Protein AF-A0A9E2P579-F1 (afdb_monomer_lite)

Radius of gyration: 21.37 Å; chains: 1; bounding box: 55×36×70 Å

Foldseek 3Di:
DVVVVVVVVVVVVVVVVVVPPPPVVVVVLVVLVVVVVVPPPDDPVNVDDDDDDPPPPPPQPQQSNDPQCVVDVVPHDLVGDQQVPDDQLQEWEAEVLHTQADPVSSHHDVVVCPPVCPQQVDKHWDDAQDQDPSGGAGRRTYMYGYRDPVVD

Organism: NCBI:txid2838725

pLDDT: mean 71.67, std 15.14, range [39.03, 92.06]

Secondary structure (DSSP, 8-state):
-HHHHHHHHHHHHHHHHHTTS-HHHHHHHHHHHHHHTT-----GGGS-SS-S--------TTSTT-HHHHHHHHH--TTT--GGG--GGG-EEEETTEE-S-TTT----GGGGTT-TTTT--EEEE-TT-EETTEEPPTT-EEEEP--GGG-

Structure (mmCIF, N/CA/C/O backbone):
data_AF-A0A9E2P579-F1
#
_e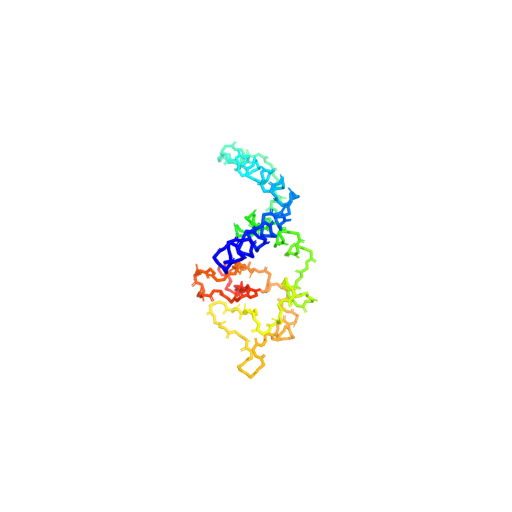ntry.id   AF-A0A9E2P579-F1
#
loop_
_atom_site.group_PDB
_atom_site.id
_atom_site.type_symbol
_atom_site.label_atom_id
_atom_site.label_alt_id
_atom_site.label_comp_id
_atom_site.label_asym_id
_atom_site.label_entity_id
_atom_site.label_seq_id
_atom_site.pdbx_PDB_ins_code
_atom_site.Cartn_x
_atom_site.Cartn_y
_atom_site.Cartn_z
_atom_site.occupancy
_atom_site.B_iso_or_equiv
_atom_site.auth_seq_id
_atom_site.auth_comp_id
_atom_site.auth_asym_id
_atom_site.auth_atom_id
_atom_site.pdbx_PDB_model_num
ATOM 1 N N . MET A 1 1 ? -41.296 -0.939 36.914 1.00 60.25 1 MET A N 1
ATOM 2 C CA . MET A 1 1 ? -40.200 0.013 36.603 1.00 60.25 1 MET A CA 1
ATOM 3 C C . MET A 1 1 ? -39.264 -0.461 35.489 1.00 60.25 1 MET A C 1
ATOM 5 O O . MET A 1 1 ? -38.871 0.358 34.670 1.00 60.25 1 MET A O 1
ATOM 9 N N . ASN A 1 2 ? -38.969 -1.759 35.378 1.00 65.19 2 ASN A N 1
ATOM 10 C CA . ASN A 1 2 ? -37.876 -2.272 34.532 1.00 65.19 2 ASN A CA 1
ATOM 11 C C . ASN A 1 2 ? -38.066 -2.073 33.011 1.00 65.19 2 ASN A C 1
ATOM 13 O O . ASN A 1 2 ? -37.097 -1.820 32.305 1.00 65.19 2 ASN A O 1
ATOM 17 N N . LYS A 1 3 ? -39.307 -2.100 32.497 1.00 68.38 3 LYS A N 1
ATOM 18 C CA . LYS A 1 3 ? -39.582 -1.922 31.053 1.00 68.38 3 LYS A CA 1
ATOM 19 C C . LYS A 1 3 ? -39.310 -0.497 30.545 1.00 68.38 3 LYS A C 1
ATOM 21 O O . LYS A 1 3 ? -38.889 -0.328 29.410 1.00 68.38 3 LYS A O 1
ATOM 26 N N . ARG A 1 4 ? -39.520 0.526 31.388 1.00 70.50 4 ARG A N 1
ATOM 27 C CA . ARG A 1 4 ? -39.252 1.935 31.032 1.00 70.50 4 ARG A CA 1
ATOM 28 C C . ARG A 1 4 ? -37.758 2.260 31.074 1.00 70.50 4 ARG A C 1
ATOM 30 O O . ARG A 1 4 ? -37.289 3.046 30.261 1.00 70.50 4 ARG A O 1
ATOM 37 N N . LEU A 1 5 ? -37.021 1.606 31.974 1.00 66.44 5 LEU A N 1
ATOM 38 C CA . LEU A 1 5 ? -35.567 1.730 32.072 1.00 66.44 5 LEU A CA 1
ATOM 39 C C . LEU A 1 5 ? -34.865 1.082 30.866 1.00 66.44 5 LEU A C 1
ATOM 41 O O . LEU A 1 5 ? -33.975 1.689 30.284 1.00 66.44 5 LEU A O 1
ATOM 45 N N . ALA A 1 6 ? -35.322 -0.103 30.441 1.00 68.50 6 ALA A N 1
ATOM 46 C CA . ALA A 1 6 ? -34.805 -0.778 29.248 1.00 68.50 6 ALA A CA 1
ATOM 47 C C . ALA A 1 6 ? -35.047 0.032 27.960 1.00 68.50 6 ALA A C 1
ATOM 49 O O . ALA A 1 6 ? -34.165 0.121 27.109 1.00 68.50 6 ALA A O 1
ATOM 50 N 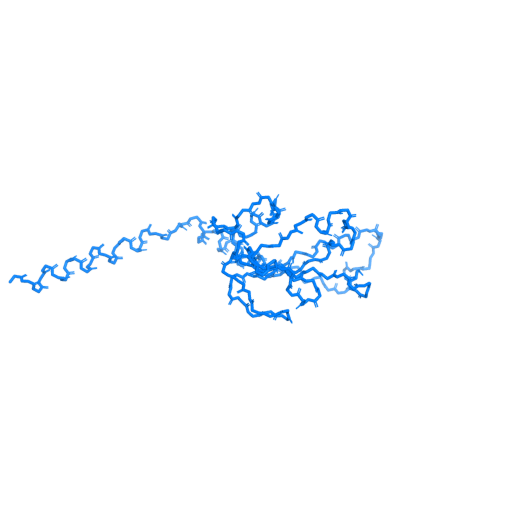N . LEU A 1 7 ? -36.214 0.677 27.841 1.00 72.00 7 LEU A N 1
ATOM 51 C CA . LEU A 1 7 ? -36.545 1.519 26.688 1.00 72.00 7 LEU A CA 1
ATOM 52 C C . LEU A 1 7 ? -35.682 2.794 26.632 1.00 72.00 7 LEU A C 1
ATOM 54 O O . LEU A 1 7 ? -35.219 3.176 25.562 1.00 72.00 7 LEU A O 1
ATOM 58 N N . MET A 1 8 ? -35.412 3.417 27.784 1.00 72.06 8 MET A N 1
ATOM 59 C CA . MET A 1 8 ? -34.532 4.590 27.878 1.00 72.06 8 MET A CA 1
ATOM 60 C C . MET A 1 8 ? -33.061 4.248 27.615 1.00 72.06 8 MET A C 1
ATOM 62 O O . MET A 1 8 ? -32.381 4.992 26.914 1.00 72.06 8 MET A O 1
ATOM 66 N N . ALA A 1 9 ? -32.576 3.103 28.106 1.00 73.06 9 ALA A N 1
ATOM 67 C CA . ALA A 1 9 ? -31.221 2.634 27.813 1.00 73.06 9 ALA A CA 1
ATOM 68 C C . ALA A 1 9 ? -31.032 2.354 26.312 1.00 73.06 9 ALA A C 1
ATOM 70 O O . ALA A 1 9 ? -30.039 2.774 25.725 1.00 73.06 9 ALA A O 1
ATOM 71 N N . SER A 1 10 ? -32.027 1.734 25.670 1.00 73.44 10 SER A N 1
ATOM 72 C CA . SER A 1 10 ? -32.032 1.525 24.222 1.00 73.44 10 SER A CA 1
ATOM 73 C C . SER A 1 10 ? -32.013 2.846 23.447 1.00 73.44 10 SER A C 1
ATOM 75 O O . SER A 1 10 ? -31.241 2.975 22.502 1.00 73.44 10 SER A O 1
ATOM 77 N N . ALA A 1 11 ? -32.817 3.837 23.846 1.00 75.12 11 ALA A N 1
ATOM 78 C CA . ALA A 1 11 ? -32.869 5.139 23.179 1.00 75.12 11 ALA A CA 1
ATOM 79 C C . ALA A 1 11 ? -31.545 5.920 23.297 1.00 75.12 11 ALA A C 1
ATOM 81 O O . ALA A 1 11 ? -31.108 6.524 22.318 1.00 75.12 11 ALA A O 1
ATOM 82 N N . CYS A 1 12 ? -30.871 5.849 24.451 1.00 69.19 12 CYS A N 1
ATOM 83 C CA . CYS A 1 12 ? -29.534 6.425 24.630 1.00 69.19 12 CYS A CA 1
ATOM 84 C C . CYS A 1 12 ? -28.466 5.737 23.772 1.00 69.19 12 CYS A C 1
ATOM 86 O O . CYS A 1 12 ? -27.528 6.393 23.332 1.00 69.19 12 CYS A O 1
ATOM 88 N N . CYS A 1 13 ? -28.593 4.434 23.513 1.00 68.25 13 CYS A N 1
ATOM 89 C CA . CYS A 1 13 ? -27.679 3.746 22.606 1.00 68.25 13 CYS A CA 1
ATOM 90 C C . CYS A 1 13 ? -27.940 4.104 21.139 1.00 68.25 13 CYS A C 1
ATOM 92 O O . CYS A 1 13 ? -26.991 4.158 20.375 1.00 68.25 13 CYS A O 1
ATOM 94 N N . PHE A 1 14 ? -29.184 4.379 20.731 1.00 65.00 14 PHE A N 1
ATOM 95 C CA . PHE A 1 14 ? -29.487 4.794 19.354 1.00 65.00 14 PHE A CA 1
ATOM 96 C C . PHE A 1 14 ? -29.088 6.248 19.052 1.00 65.00 14 PHE A C 1
ATOM 98 O O . PHE A 1 14 ? -28.693 6.546 17.925 1.00 65.00 14 PHE A O 1
ATOM 105 N N . SER A 1 15 ? -29.139 7.153 20.035 1.00 63.75 15 SER A N 1
ATOM 106 C CA . SER A 1 15 ? -28.775 8.563 19.831 1.00 63.75 15 SER A CA 1
ATOM 107 C C . SER A 1 15 ? -27.275 8.783 19.600 1.00 63.75 15 SER A C 1
ATOM 109 O O . SER A 1 15 ? -26.904 9.693 18.858 1.00 63.75 15 SER A O 1
ATOM 111 N N . THR A 1 16 ? -26.405 7.938 20.163 1.00 60.59 16 THR A N 1
ATOM 112 C CA . THR A 1 16 ? -24.952 8.027 19.938 1.00 60.59 16 THR A CA 1
ATOM 113 C C . THR A 1 16 ? -24.544 7.602 18.527 1.00 60.59 16 THR A C 1
ATOM 115 O O . THR A 1 16 ? -23.586 8.156 17.995 1.00 60.59 16 THR A O 1
ATOM 118 N N . TYR A 1 17 ? -25.288 6.699 17.877 1.00 59.88 17 TYR A N 1
ATOM 119 C CA . TYR A 1 17 ? -25.036 6.330 16.476 1.00 59.88 17 TYR A CA 1
ATOM 120 C C . TYR A 1 17 ? -25.382 7.456 15.490 1.00 59.88 17 TYR A C 1
ATOM 122 O O . TYR A 1 17 ? -24.693 7.615 14.486 1.00 59.88 17 TYR A O 1
ATOM 130 N N . LEU A 1 18 ? -26.402 8.273 15.778 1.00 58.72 18 LEU A N 1
ATOM 131 C CA . LEU A 1 18 ? -26.801 9.400 14.918 1.00 58.72 18 LEU A CA 1
ATOM 132 C C . LEU A 1 18 ? -25.774 10.545 14.906 1.00 58.72 18 LEU A C 1
ATOM 134 O O . LEU A 1 18 ? -25.602 11.203 13.885 1.00 58.72 18 LEU A O 1
ATOM 138 N N . LEU A 1 19 ? -25.060 10.766 16.012 1.00 56.78 19 LEU A N 1
ATOM 139 C CA . LEU A 1 19 ? -24.024 11.804 16.124 1.00 56.78 19 LEU A CA 1
ATOM 140 C C . LEU A 1 19 ? -22.664 11.386 15.529 1.00 56.78 19 LEU A C 1
ATOM 142 O O . LEU A 1 19 ? -21.758 12.211 15.458 1.00 56.78 19 LEU A O 1
ATOM 146 N N . ALA A 1 20 ? -22.515 10.132 15.089 1.00 56.22 20 ALA A N 1
ATOM 147 C CA . ALA A 1 20 ? -21.276 9.609 14.508 1.00 56.22 20 ALA A CA 1
ATOM 148 C C . ALA A 1 20 ? -21.162 9.818 12.983 1.00 56.22 20 ALA A C 1
ATOM 150 O O . ALA A 1 20 ? -20.128 9.491 12.400 1.00 56.22 20 ALA A O 1
ATOM 151 N N . GLN A 1 21 ? -22.188 10.362 12.315 1.00 54.78 21 GLN A N 1
ATOM 152 C CA . GLN A 1 21 ? -22.066 10.738 10.905 1.00 54.78 21 GLN A CA 1
ATOM 153 C C . GLN A 1 21 ? -21.238 12.020 10.779 1.00 54.78 21 GLN A C 1
ATOM 155 O O . GLN A 1 21 ? -21.706 13.123 11.065 1.00 54.78 21 GLN A O 1
ATOM 160 N N . GLN A 1 22 ? -19.987 11.868 10.345 1.00 58.12 22 GLN A N 1
ATOM 161 C CA . GLN A 1 22 ? -19.097 12.980 10.042 1.00 58.12 22 GLN A CA 1
ATOM 162 C C . GLN A 1 22 ? -19.683 13.803 8.887 1.00 58.12 22 GLN A C 1
ATOM 164 O O . GLN A 1 22 ? -19.641 13.409 7.722 1.00 58.12 22 GLN A O 1
ATOM 169 N N . LYS A 1 23 ? -20.259 14.956 9.239 1.00 52.91 23 LYS A N 1
ATOM 170 C C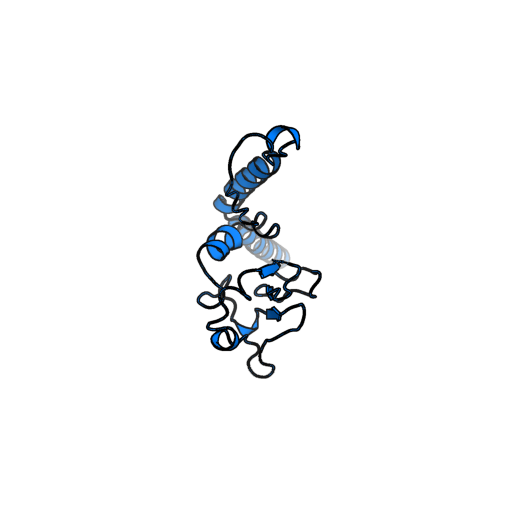A . LYS A 1 23 ? -20.929 15.901 8.332 1.00 52.91 23 LYS A CA 1
ATOM 171 C C . LYS A 1 23 ? -20.041 16.321 7.151 1.00 52.91 23 LYS A C 1
ATOM 173 O O . LYS A 1 23 ? -20.547 16.537 6.053 1.00 52.91 23 LYS A O 1
ATOM 178 N N . ASP A 1 24 ? -18.726 16.337 7.362 1.00 59.38 24 ASP A N 1
ATOM 179 C CA . ASP A 1 24 ? -17.731 16.663 6.338 1.00 59.38 24 ASP A CA 1
ATOM 180 C C . ASP A 1 24 ? -17.638 15.589 5.245 1.00 59.38 24 ASP A C 1
ATOM 182 O O . ASP A 1 24 ? -17.485 15.912 4.073 1.00 59.38 24 ASP A O 1
ATOM 186 N N . THR A 1 25 ? -17.800 14.306 5.586 1.00 59.75 25 THR A N 1
ATOM 187 C CA . THR A 1 25 ? -17.747 13.212 4.604 1.00 59.75 25 THR A CA 1
ATOM 188 C C . THR A 1 25 ? -18.965 13.226 3.685 1.00 59.75 25 THR A C 1
ATOM 190 O O . THR A 1 25 ? -18.828 12.945 2.501 1.00 59.75 25 THR A O 1
ATOM 193 N N . VAL A 1 26 ? -20.143 13.597 4.201 1.00 61.50 26 VAL A N 1
ATOM 194 C CA . VAL A 1 26 ? -21.378 13.704 3.403 1.00 61.50 26 VAL A CA 1
ATOM 195 C C . VAL A 1 26 ? -21.302 14.882 2.432 1.00 61.50 26 VAL A C 1
ATOM 197 O O . VAL A 1 26 ? -21.614 14.714 1.258 1.00 61.50 26 VAL A O 1
ATOM 200 N N . ALA A 1 27 ? -20.820 16.043 2.885 1.00 63.69 27 ALA A N 1
ATOM 201 C CA . ALA A 1 27 ? -20.650 17.215 2.024 1.00 63.69 27 ALA A CA 1
ATOM 202 C C . ALA A 1 27 ? -19.625 16.970 0.902 1.00 63.69 27 ALA A C 1
ATOM 204 O O . ALA A 1 27 ? -19.821 17.391 -0.238 1.00 63.69 27 ALA A O 1
ATOM 205 N N . ILE A 1 28 ? -18.543 16.248 1.208 1.00 61.28 28 ILE A N 1
ATOM 206 C CA . ILE A 1 28 ? -17.537 15.901 0.206 1.00 61.28 28 ILE A CA 1
ATOM 207 C C . ILE A 1 28 ? -18.043 14.784 -0.721 1.00 61.28 28 ILE A C 1
ATOM 209 O O . ILE A 1 28 ? -17.822 14.869 -1.925 1.00 61.28 28 ILE A O 1
ATOM 213 N N . ALA A 1 29 ? -18.789 13.794 -0.223 1.00 60.62 29 ALA A N 1
ATOM 214 C CA . ALA A 1 29 ? -19.435 12.784 -1.066 1.00 60.62 29 ALA A CA 1
ATOM 215 C C . ALA A 1 29 ? -20.451 13.407 -2.040 1.00 60.62 29 ALA A C 1
ATOM 217 O O . ALA A 1 29 ? -20.478 13.033 -3.208 1.00 60.62 29 ALA A O 1
ATOM 218 N N . GLU A 1 30 ? -21.222 14.408 -1.606 1.00 61.38 30 GLU A N 1
ATOM 219 C CA . GLU A 1 30 ? -22.117 15.175 -2.483 1.00 61.38 30 GLU A CA 1
ATOM 220 C C . GLU A 1 30 ? -21.330 15.953 -3.552 1.00 61.38 30 GLU A C 1
ATOM 222 O O . GLU A 1 30 ? -21.724 15.984 -4.717 1.00 61.38 30 GLU A O 1
ATOM 227 N N . SER A 1 31 ? -20.168 16.516 -3.199 1.00 61.41 31 SER A N 1
ATOM 228 C CA . SER A 1 31 ? -19.282 17.167 -4.176 1.00 61.41 31 SER A CA 1
ATOM 229 C C . SER A 1 31 ? -18.653 16.188 -5.179 1.00 61.41 31 SER A C 1
ATOM 231 O O . SER A 1 31 ? -18.535 16.524 -6.354 1.00 61.41 31 SER A O 1
ATOM 233 N N . ILE A 1 32 ? -18.317 14.966 -4.749 1.00 60.66 32 ILE A N 1
ATOM 234 C CA . ILE A 1 32 ? -17.778 13.904 -5.609 1.00 60.66 32 ILE A CA 1
ATOM 235 C C . ILE A 1 32 ? -18.868 13.357 -6.535 1.00 60.66 32 ILE A C 1
ATOM 237 O O . ILE A 1 32 ? -18.626 13.256 -7.729 1.00 60.66 32 ILE A O 1
ATOM 241 N N . ALA A 1 33 ? -20.083 13.102 -6.042 1.00 58.62 33 ALA A N 1
ATOM 242 C CA . ALA A 1 33 ? -21.223 12.695 -6.875 1.00 58.62 33 ALA A CA 1
ATOM 243 C C . ALA A 1 33 ? -21.591 13.767 -7.921 1.00 58.62 33 ALA A C 1
ATOM 245 O O . ALA A 1 33 ? -22.016 13.471 -9.042 1.00 58.62 33 ALA A O 1
ATOM 246 N N . LYS A 1 34 ? -21.388 15.044 -7.577 1.00 55.84 34 LYS A N 1
ATOM 247 C CA . LYS A 1 34 ? -21.530 16.163 -8.515 1.00 55.84 34 LYS A CA 1
ATOM 248 C C . LYS A 1 34 ? -20.399 16.213 -9.553 1.00 55.84 34 LYS A C 1
ATOM 250 O O . LYS A 1 34 ? -20.630 16.700 -10.654 1.00 55.84 34 LYS A O 1
ATOM 255 N N . MET A 1 35 ? -19.215 15.697 -9.222 1.00 54.03 35 MET A N 1
ATOM 256 C CA . MET A 1 35 ? -18.068 15.565 -10.128 1.00 54.03 35 MET A CA 1
ATOM 257 C C . MET A 1 35 ? -18.137 14.290 -10.989 1.00 54.03 35 MET A C 1
ATOM 259 O O . MET A 1 35 ? -17.679 14.312 -12.120 1.00 54.03 35 MET A O 1
ATOM 263 N N . GLU A 1 36 ? -18.784 13.220 -10.515 1.00 48.69 36 GLU A N 1
ATOM 264 C CA . GLU A 1 36 ? -19.126 12.015 -11.295 1.00 48.69 36 GLU A CA 1
ATOM 265 C C . GLU A 1 36 ? -20.119 12.335 -12.425 1.00 48.69 36 GLU A C 1
ATOM 267 O O . GLU A 1 36 ? -19.987 11.837 -13.534 1.00 48.69 36 GLU A O 1
ATOM 272 N N . ASN A 1 37 ? -21.062 13.257 -12.195 1.00 46.59 37 ASN A N 1
ATOM 273 C CA . ASN A 1 37 ? -21.909 13.813 -13.263 1.00 46.59 37 ASN A CA 1
ATOM 274 C C . ASN A 1 37 ? -21.169 14.812 -14.176 1.00 46.59 37 ASN A C 1
ATOM 276 O O . ASN A 1 37 ? -21.743 15.291 -15.153 1.00 46.59 37 ASN A O 1
ATOM 280 N N . ALA A 1 38 ? -19.918 15.143 -13.856 1.00 45.66 38 ALA A N 1
ATOM 281 C CA . ALA A 1 38 ? -18.997 15.874 -14.717 1.00 45.66 38 ALA A CA 1
ATOM 282 C C . ALA A 1 38 ? -17.950 14.923 -15.322 1.00 45.66 38 ALA A C 1
ATOM 284 O O . ALA A 1 38 ? -16.816 15.335 -15.571 1.00 45.66 38 ALA A O 1
ATOM 285 N N . ASP A 1 39 ? -18.332 13.658 -15.544 1.00 39.03 39 ASP A N 1
ATOM 286 C CA . ASP A 1 39 ? -17.623 12.749 -16.434 1.00 39.03 39 ASP A CA 1
ATOM 287 C C . ASP A 1 39 ? -17.440 13.445 -17.788 1.00 39.03 39 ASP A C 1
ATOM 289 O O . ASP A 1 39 ? -18.375 13.643 -18.568 1.00 39.03 39 ASP A O 1
ATOM 293 N N . PHE A 1 40 ? -16.214 13.909 -18.013 1.00 51.09 40 PHE A N 1
ATOM 294 C CA . PHE A 1 40 ? -15.732 14.433 -19.276 1.00 51.09 40 PHE A CA 1
ATOM 295 C C . PHE A 1 40 ? -15.698 13.262 -20.266 1.00 51.09 40 PHE A C 1
ATOM 297 O O . PHE A 1 40 ? -14.655 12.677 -20.546 1.00 51.09 40 PHE A O 1
ATOM 304 N N . THR A 1 41 ? -16.864 12.898 -20.800 1.00 44.53 41 THR A N 1
ATOM 305 C CA . THR A 1 41 ? -16.957 12.053 -21.987 1.00 44.53 41 THR A CA 1
ATOM 306 C C . THR A 1 41 ? -16.428 12.874 -23.163 1.00 44.53 41 THR A C 1
ATOM 308 O O . THR A 1 41 ? -17.171 13.603 -23.823 1.00 44.53 41 THR A O 1
ATOM 311 N N . PHE A 1 42 ? -15.122 12.794 -23.407 1.00 45.78 42 PHE A N 1
ATOM 312 C CA . PHE A 1 42 ? -14.536 13.275 -24.651 1.00 45.78 42 PHE A CA 1
ATOM 313 C C . PHE A 1 42 ? -15.093 12.416 -25.788 1.00 45.78 42 PHE A C 1
ATOM 315 O O . PHE A 1 42 ? -14.915 11.198 -25.819 1.00 45.78 42 PHE A O 1
ATOM 322 N N . THR A 1 43 ? -15.819 13.042 -26.711 1.00 51.12 43 THR A N 1
ATOM 323 C CA . THR A 1 43 ? -16.169 12.407 -27.987 1.00 51.12 43 THR A CA 1
ATOM 324 C C . THR A 1 43 ? -14.895 12.303 -28.825 1.00 51.12 43 THR A C 1
ATOM 326 O O . THR A 1 43 ? -14.073 13.212 -28.789 1.00 51.12 43 THR A O 1
ATOM 329 N N . GLU A 1 44 ? -14.713 11.213 -29.578 1.00 54.84 44 GLU A N 1
ATOM 330 C CA . GLU A 1 44 ? -13.508 10.921 -30.388 1.00 54.84 44 GLU A CA 1
ATOM 331 C C . GLU A 1 44 ? -13.090 12.091 -31.309 1.00 54.84 44 GLU A C 1
ATOM 333 O O . GLU A 1 44 ? -11.915 12.270 -31.605 1.00 54.84 44 GLU A O 1
ATOM 338 N N . SER A 1 45 ? -14.033 12.973 -31.661 1.00 59.06 45 SER A N 1
ATOM 339 C CA . SER A 1 45 ? -13.801 14.227 -32.389 1.00 59.06 45 SER A CA 1
ATOM 340 C C . SER A 1 45 ? -13.053 15.325 -31.613 1.00 59.06 45 SER A C 1
ATOM 342 O O . SER A 1 45 ? -12.835 16.395 -32.166 1.00 59.06 45 SER A O 1
ATOM 344 N N . GLN A 1 46 ? -12.737 15.130 -30.331 1.00 58.69 46 GLN A N 1
ATOM 345 C CA . GLN A 1 46 ? -11.993 16.081 -29.487 1.00 58.69 46 GLN A CA 1
ATOM 346 C C . GLN A 1 46 ? -10.552 15.626 -29.201 1.00 58.69 46 GLN A C 1
ATOM 348 O O . GLN A 1 46 ? -9.842 16.302 -28.462 1.00 58.69 46 GLN A O 1
ATOM 353 N N . LEU A 1 47 ? -10.139 14.475 -29.742 1.00 58.56 47 LEU A N 1
ATOM 354 C CA . LEU A 1 47 ? -8.825 13.862 -29.510 1.00 58.56 47 LEU A CA 1
ATOM 355 C C . LEU A 1 47 ? -7.872 13.974 -30.703 1.00 58.56 47 LEU A C 1
ATOM 357 O O . LEU A 1 47 ? -6.756 13.469 -30.621 1.00 58.56 47 LEU A O 1
ATOM 361 N N . ASP A 1 48 ? -8.287 14.630 -31.783 1.00 61.53 48 ASP A N 1
ATOM 362 C CA . ASP A 1 48 ? -7.436 14.847 -32.947 1.00 61.53 48 ASP A CA 1
ATOM 363 C C . ASP A 1 48 ? -7.296 16.347 -33.187 1.00 61.53 48 ASP A C 1
ATOM 365 O O . ASP A 1 48 ? -8.148 16.954 -33.824 1.00 61.53 48 ASP A O 1
ATOM 369 N N . GLU A 1 49 ? -6.278 16.939 -32.558 1.00 54.38 49 GLU A N 1
ATOM 370 C CA . GLU A 1 49 ? -5.558 18.137 -33.007 1.00 54.38 49 GLU A CA 1
ATOM 371 C C . GLU A 1 49 ? -4.409 18.408 -32.011 1.00 54.38 49 GLU A C 1
ATOM 373 O O . GLU A 1 49 ? -4.584 19.006 -30.952 1.00 54.38 49 GLU A O 1
ATOM 378 N N . ASP A 1 50 ? -3.227 17.926 -32.395 1.00 50.47 50 ASP A N 1
ATOM 379 C CA . ASP A 1 50 ? -1.892 18.345 -31.958 1.00 50.47 50 ASP A CA 1
ATOM 380 C C . ASP A 1 50 ? -1.342 17.924 -30.570 1.00 50.47 50 ASP A C 1
ATOM 382 O O . ASP A 1 50 ? -1.624 18.486 -29.515 1.00 50.47 50 ASP A O 1
ATOM 386 N N . ASP A 1 51 ? -0.368 17.011 -30.678 1.00 46.22 51 ASP A N 1
ATOM 387 C CA . ASP A 1 51 ? 0.891 16.937 -29.918 1.00 46.22 51 ASP A CA 1
ATOM 388 C C . ASP A 1 51 ? 0.909 16.211 -28.551 1.00 46.22 51 ASP A C 1
ATOM 390 O O . ASP A 1 51 ? 0.754 16.762 -27.462 1.00 46.22 51 ASP A O 1
ATOM 394 N N . ASP A 1 52 ? 1.144 14.900 -28.665 1.00 53.91 52 ASP A N 1
ATOM 395 C CA . ASP A 1 52 ? 2.153 14.096 -27.959 1.00 53.91 52 ASP A CA 1
ATOM 396 C C . ASP A 1 52 ? 2.576 14.545 -26.543 1.00 53.91 52 ASP A C 1
ATOM 398 O O . ASP A 1 52 ? 3.610 15.178 -26.328 1.00 53.91 52 ASP A O 1
ATOM 402 N N . ASN A 1 53 ? 1.770 14.167 -25.546 1.00 49.97 53 ASN A N 1
ATOM 403 C CA . ASN A 1 53 ? 2.186 13.508 -24.292 1.00 49.97 53 ASN A CA 1
ATOM 404 C C . ASN A 1 53 ? 1.002 13.446 -23.312 1.00 49.97 53 ASN A C 1
ATOM 406 O O . ASN A 1 53 ? 1.048 13.940 -22.180 1.00 49.97 53 ASN A O 1
ATOM 410 N N . GLY A 1 54 ? -0.079 12.793 -23.736 1.00 45.38 54 GLY A N 1
ATOM 411 C CA . GLY A 1 54 ? -1.176 12.415 -22.853 1.00 45.38 54 GLY A CA 1
ATOM 412 C C . GLY A 1 54 ? -0.724 11.321 -21.889 1.00 45.38 54 GLY A C 1
ATOM 413 O O . GLY A 1 54 ? -0.994 10.144 -22.105 1.00 45.38 54 GLY A O 1
ATOM 414 N N . ARG A 1 55 ? -0.021 11.680 -20.807 1.00 45.81 55 ARG A N 1
ATOM 415 C CA . ARG A 1 55 ? 0.167 10.767 -19.672 1.00 45.81 55 ARG A CA 1
ATOM 416 C C . ARG A 1 55 ? -1.190 10.614 -18.992 1.00 45.81 55 ARG A C 1
ATOM 418 O O . ARG A 1 55 ? -1.507 11.346 -18.058 1.00 45.81 55 ARG A O 1
ATOM 425 N N . THR A 1 56 ? -1.989 9.668 -19.471 1.00 44.16 56 THR A N 1
ATOM 426 C CA . THR A 1 56 ? -3.188 9.188 -18.788 1.00 44.16 56 THR A CA 1
ATOM 427 C C . THR A 1 56 ? -2.754 8.594 -17.456 1.00 44.16 56 THR A C 1
ATOM 429 O O . THR A 1 56 ? -2.272 7.463 -17.365 1.00 44.16 56 THR A O 1
ATOM 432 N N . VAL A 1 57 ? -2.867 9.391 -16.397 1.00 43.62 57 VAL A N 1
ATOM 433 C CA . VAL A 1 57 ? -2.844 8.872 -15.036 1.00 43.62 57 VAL A CA 1
ATOM 434 C C . VAL A 1 57 ? -4.167 8.136 -14.897 1.00 43.62 57 VAL A C 1
ATOM 436 O O . VAL A 1 57 ? -5.193 8.763 -14.657 1.00 43.62 57 VAL A O 1
ATOM 439 N N . ASN A 1 58 ? -4.166 6.826 -15.145 1.00 42.62 58 ASN A N 1
ATOM 440 C CA . ASN A 1 58 ? -5.310 5.980 -14.839 1.00 42.62 58 ASN A CA 1
ATOM 441 C C . ASN A 1 58 ? -5.553 6.103 -13.332 1.00 42.62 58 ASN A C 1
ATOM 443 O O . ASN A 1 58 ? -4.883 5.461 -12.520 1.00 42.62 58 ASN A O 1
ATOM 447 N N . SER A 1 59 ? -6.454 7.004 -12.947 1.00 45.78 59 SER A N 1
ATOM 448 C CA . SER A 1 59 ? -6.978 7.062 -11.598 1.00 45.78 59 SER A CA 1
ATOM 449 C C . SER A 1 59 ? -7.771 5.776 -11.419 1.00 45.78 59 SER A C 1
ATOM 451 O O . SER A 1 59 ? -8.732 5.497 -12.130 1.00 45.78 59 SER A O 1
ATOM 453 N N . VAL A 1 60 ? -7.274 4.927 -10.526 1.00 51.22 60 VAL A N 1
ATOM 454 C CA . VAL A 1 60 ? -7.896 3.665 -10.134 1.00 51.22 60 VAL A CA 1
ATOM 455 C C . VAL A 1 60 ? -9.391 3.914 -9.906 1.00 51.22 60 VAL A C 1
ATOM 457 O O . VAL A 1 60 ? -9.767 4.594 -8.952 1.00 51.22 60 VAL A O 1
ATOM 460 N N . LEU A 1 61 ? -10.245 3.379 -10.783 1.00 51.53 61 LEU A N 1
ATOM 461 C CA . LEU A 1 61 ? -11.690 3.654 -10.819 1.00 51.53 61 LEU A CA 1
ATOM 462 C C . LEU A 1 61 ? -12.433 3.212 -9.537 1.00 51.53 61 LEU A C 1
ATOM 464 O O . LEU A 1 61 ? -13.591 3.561 -9.338 1.00 51.53 61 LEU A O 1
ATOM 468 N N . GLY A 1 62 ? -11.762 2.505 -8.620 1.00 48.53 62 GLY A N 1
ATOM 469 C CA . GLY A 1 62 ? -12.272 2.161 -7.288 1.00 48.53 62 GLY A CA 1
ATOM 470 C C . GLY A 1 62 ? -12.022 3.205 -6.187 1.00 48.53 62 GLY A C 1
ATOM 471 O O . GLY A 1 62 ? -12.562 3.064 -5.093 1.00 48.53 62 GLY A O 1
ATOM 472 N N . VAL A 1 63 ? -11.213 4.241 -6.436 1.00 48.66 63 VAL A N 1
ATOM 473 C CA . VAL A 1 63 ? -10.797 5.226 -5.416 1.00 48.66 63 VAL A CA 1
ATOM 474 C C . VAL A 1 63 ? -11.786 6.394 -5.280 1.00 48.66 63 VAL A C 1
ATOM 476 O O . VAL A 1 63 ? -11.858 7.022 -4.224 1.00 48.66 63 VAL A O 1
ATOM 479 N N . ASN A 1 64 ? -12.607 6.655 -6.300 1.00 51.50 64 ASN A N 1
ATOM 480 C CA . ASN A 1 64 ? -13.499 7.820 -6.319 1.00 51.50 64 ASN A CA 1
ATOM 481 C C . ASN A 1 64 ? -14.685 7.709 -5.347 1.00 51.50 64 ASN A C 1
ATOM 483 O O . ASN A 1 64 ? -15.174 8.731 -4.886 1.00 51.50 64 ASN A O 1
ATOM 487 N N . ASN A 1 65 ? -15.108 6.501 -4.961 1.00 59.38 65 ASN A N 1
ATOM 488 C CA . ASN A 1 65 ? -16.221 6.317 -4.018 1.00 59.38 65 ASN A CA 1
ATOM 489 C C . ASN A 1 65 ? -15.810 6.350 -2.534 1.00 59.38 65 ASN A C 1
ATOM 491 O O . ASN A 1 65 ? -16.674 6.320 -1.658 1.00 59.38 65 ASN A O 1
ATOM 495 N N . ASP A 1 66 ? -14.511 6.420 -2.222 1.00 68.31 66 ASP A N 1
ATOM 496 C CA . ASP A 1 66 ? -14.020 6.473 -0.843 1.00 68.31 66 ASP A CA 1
ATOM 497 C C . ASP A 1 66 ? -13.085 7.668 -0.633 1.00 68.31 66 ASP A C 1
ATOM 499 O O . ASP A 1 66 ? -11.906 7.644 -0.989 1.00 68.31 66 ASP A O 1
ATOM 503 N N . LEU A 1 67 ? -13.608 8.705 0.029 1.00 73.62 67 LEU A N 1
ATOM 504 C CA . LEU A 1 67 ? -12.865 9.920 0.366 1.00 73.62 67 LEU A CA 1
ATOM 505 C C . LEU A 1 67 ? -11.563 9.637 1.132 1.00 73.62 67 LEU A C 1
ATOM 507 O O . LEU A 1 67 ? -10.565 10.335 0.939 1.00 73.62 67 LEU A O 1
ATOM 511 N N . TYR A 1 68 ? -11.554 8.638 2.019 1.00 78.38 68 TYR A N 1
ATOM 512 C CA . TYR A 1 68 ? -10.346 8.294 2.765 1.00 78.38 68 TYR A CA 1
ATOM 513 C C . TYR A 1 68 ? -9.279 7.738 1.822 1.00 78.38 68 TYR A C 1
ATOM 515 O O . TYR A 1 68 ? -8.124 8.164 1.865 1.00 78.38 68 TYR A O 1
ATOM 523 N N . LEU A 1 69 ? -9.674 6.805 0.955 1.00 72.12 69 LEU A N 1
ATOM 524 C CA . LEU A 1 69 ? -8.760 6.150 0.030 1.00 72.12 69 LEU A CA 1
ATOM 525 C C . LEU A 1 69 ? -8.282 7.104 -1.073 1.00 72.12 69 LEU A C 1
ATOM 527 O O . LEU A 1 69 ? -7.125 7.016 -1.463 1.00 72.12 69 LEU A O 1
ATOM 531 N N . SER A 1 70 ? -9.110 8.060 -1.502 1.00 71.12 70 SER A N 1
ATOM 532 C CA . SER A 1 70 ? -8.725 9.113 -2.454 1.00 71.12 70 SER A CA 1
ATOM 533 C C . SER A 1 70 ? -7.618 10.018 -1.916 1.00 71.12 70 SER A C 1
ATOM 535 O O . SER A 1 70 ? -6.600 10.225 -2.576 1.00 71.12 70 SER A O 1
ATOM 537 N N . ASN A 1 71 ? -7.739 10.460 -0.662 1.00 72.31 71 ASN A N 1
ATOM 538 C CA . ASN A 1 71 ? -6.714 11.300 -0.044 1.00 72.31 71 ASN A CA 1
ATOM 539 C C . ASN A 1 71 ? -5.450 10.514 0.338 1.00 72.31 71 ASN A C 1
ATOM 541 O O . ASN A 1 71 ? -4.333 10.985 0.129 1.00 72.31 71 ASN A O 1
ATOM 545 N N . VAL A 1 72 ? -5.602 9.320 0.920 1.00 69.44 72 VAL A N 1
ATOM 546 C CA . VAL A 1 72 ? -4.461 8.544 1.430 1.00 69.44 72 VAL A CA 1
ATOM 547 C C . VAL A 1 72 ? -3.773 7.756 0.319 1.00 69.44 72 VAL A C 1
ATOM 549 O O . VAL A 1 72 ? -2.551 7.723 0.278 1.00 69.44 72 VAL A O 1
ATOM 552 N N . GLY A 1 73 ? -4.522 7.151 -0.600 1.00 64.12 73 GLY A N 1
ATOM 553 C CA . GLY A 1 73 ? -3.984 6.306 -1.668 1.00 64.12 73 GLY A CA 1
ATOM 554 C C . GLY A 1 73 ? -3.115 7.059 -2.677 1.00 64.12 73 GLY A C 1
ATOM 555 O O . GLY A 1 73 ? -2.144 6.491 -3.166 1.00 64.12 73 GLY A O 1
ATOM 556 N N . TYR A 1 74 ? -3.407 8.339 -2.942 1.00 60.50 74 TYR A N 1
ATOM 557 C CA . TYR A 1 74 ? -2.601 9.161 -3.852 1.00 60.50 74 TYR A CA 1
ATOM 558 C C . TYR A 1 74 ? -1.255 9.587 -3.240 1.00 60.50 74 TYR A C 1
ATOM 560 O O . TYR A 1 74 ? -0.224 9.566 -3.908 1.00 60.50 74 TYR A O 1
ATOM 568 N N . LEU A 1 75 ? -1.249 9.962 -1.958 1.00 59.94 75 LEU A N 1
ATOM 569 C CA . LEU A 1 75 ? -0.060 10.499 -1.282 1.00 59.94 75 LEU A CA 1
ATOM 570 C C . LEU A 1 75 ? 0.801 9.411 -0.632 1.00 59.94 75 LEU A C 1
ATOM 572 O O . LEU A 1 75 ? 2.008 9.592 -0.448 1.00 59.94 75 LEU A O 1
ATOM 576 N N . PHE A 1 76 ? 0.189 8.289 -0.252 1.00 67.44 76 PHE A N 1
ATOM 577 C CA . PHE A 1 76 ? 0.791 7.319 0.645 1.00 67.44 76 PHE A CA 1
ATOM 578 C C . PHE A 1 76 ? 0.674 5.890 0.119 1.00 67.44 76 PHE A C 1
ATOM 580 O O . PHE A 1 76 ? -0.403 5.319 -0.034 1.00 67.44 76 PHE A O 1
ATOM 587 N N . SER A 1 77 ? 1.841 5.282 -0.093 1.00 70.12 77 SER A N 1
ATOM 588 C CA . SER A 1 77 ? 1.958 3.872 -0.460 1.00 70.12 77 SER A CA 1
ATOM 589 C C . SER A 1 77 ? 1.702 2.959 0.751 1.00 70.12 77 SER A C 1
ATOM 591 O O . SER A 1 77 ? 2.206 3.261 1.845 1.00 70.12 77 SER A O 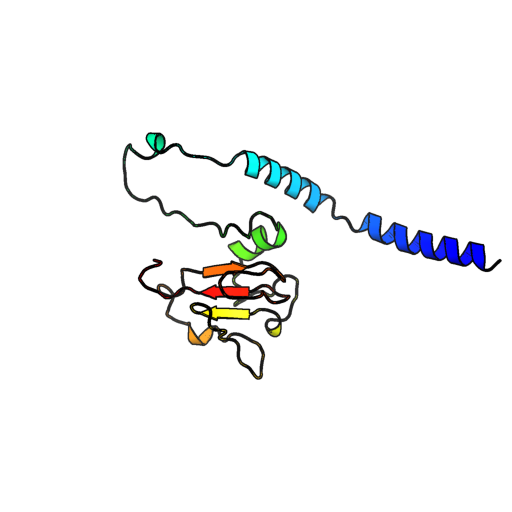1
ATOM 593 N N . PRO A 1 78 ? 1.041 1.798 0.561 1.00 67.06 78 PRO A N 1
ATOM 594 C CA . PRO A 1 78 ? 0.855 0.792 1.613 1.00 67.06 78 PRO A CA 1
ATOM 595 C C . PRO A 1 78 ? 2.182 0.250 2.167 1.00 67.06 78 PRO A C 1
ATOM 597 O O . PRO A 1 78 ? 2.238 -0.268 3.277 1.00 67.06 78 PRO A O 1
ATOM 600 N N . MET A 1 79 ? 3.292 0.455 1.449 1.00 72.44 79 MET A N 1
ATOM 601 C CA . MET A 1 79 ? 4.642 0.177 1.945 1.00 72.44 79 MET A CA 1
ATOM 602 C C . MET A 1 79 ? 5.011 0.985 3.202 1.00 72.44 79 MET A C 1
ATOM 604 O O . MET A 1 79 ? 5.855 0.555 3.985 1.00 72.44 79 MET A O 1
ATOM 608 N N . ARG A 1 80 ? 4.441 2.183 3.383 1.00 74.75 80 ARG A N 1
ATOM 609 C CA . ARG A 1 80 ? 4.831 3.123 4.451 1.00 74.75 80 ARG A CA 1
A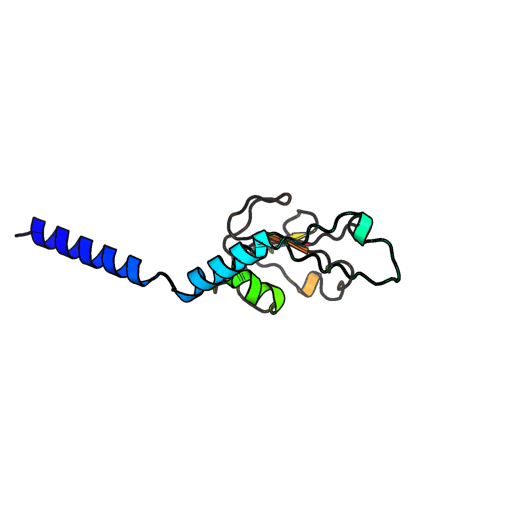TOM 610 C C . ARG A 1 80 ? 3.678 3.480 5.385 1.00 74.75 80 ARG A C 1
ATOM 612 O O . ARG A 1 80 ? 3.933 3.987 6.474 1.00 74.75 80 ARG A O 1
ATOM 619 N N . PHE A 1 81 ? 2.436 3.228 4.974 1.00 78.69 81 PHE A N 1
ATOM 620 C CA . PHE A 1 81 ? 1.246 3.649 5.703 1.00 78.69 81 PHE A CA 1
ATOM 621 C C . PHE A 1 81 ? 0.235 2.521 5.840 1.00 78.69 81 PHE A C 1
ATOM 623 O O . PHE A 1 81 ? 0.056 1.696 4.951 1.00 78.69 81 PHE A O 1
ATOM 630 N N . ARG A 1 82 ? -0.442 2.517 6.987 1.00 81.38 82 ARG A N 1
ATOM 631 C CA . ARG A 1 82 ? -1.527 1.591 7.304 1.00 81.38 82 ARG A CA 1
ATOM 632 C C . ARG A 1 82 ? -2.857 2.239 6.953 1.00 81.38 82 ARG A C 1
ATOM 634 O O . ARG A 1 82 ? -3.221 3.242 7.571 1.00 81.38 82 ARG A O 1
ATOM 641 N N . TYR A 1 83 ? -3.600 1.657 6.016 1.00 77.62 83 TYR A N 1
ATOM 642 C CA . TYR A 1 83 ? -4.956 2.111 5.721 1.00 77.62 83 TYR A CA 1
ATOM 643 C C . TYR A 1 83 ? -5.852 1.914 6.941 1.00 77.62 83 TYR A C 1
ATOM 645 O O . TYR A 1 83 ? -5.915 0.825 7.502 1.00 77.62 83 TYR A O 1
ATOM 653 N N . ARG A 1 84 ? -6.527 2.982 7.373 1.00 80.88 84 ARG A N 1
ATOM 654 C CA . ARG A 1 84 ? -7.500 2.990 8.481 1.00 80.88 84 ARG A CA 1
ATOM 655 C C . ARG A 1 84 ? -6.988 2.323 9.767 1.00 80.88 84 ARG A C 1
ATOM 657 O O . ARG A 1 84 ? -7.755 1.717 10.504 1.00 80.88 84 ARG A O 1
ATOM 664 N N . ALA A 1 85 ? -5.684 2.439 10.028 1.00 85.50 85 ALA A N 1
ATOM 665 C CA . ALA A 1 85 ? -4.992 1.798 11.149 1.00 85.50 85 ALA A CA 1
ATOM 666 C C . ALA A 1 85 ? -5.006 0.252 11.151 1.00 85.50 85 ALA A C 1
ATOM 668 O O . ALA A 1 85 ? -4.593 -0.356 12.142 1.00 85.50 85 ALA A O 1
ATOM 669 N N . TYR A 1 86 ? -5.389 -0.400 10.049 1.00 87.38 86 TYR A N 1
ATOM 670 C CA . TYR A 1 86 ? -5.257 -1.846 9.913 1.00 87.38 86 TYR A CA 1
ATOM 671 C C . TYR A 1 86 ? -3.790 -2.271 9.913 1.00 87.38 86 TYR A C 1
ATOM 673 O O . TYR A 1 86 ? -2.913 -1.597 9.367 1.00 87.38 86 TYR A O 1
ATOM 681 N N . ASN A 1 87 ? -3.502 -3.410 10.542 1.00 88.88 87 ASN A N 1
ATOM 682 C CA . ASN A 1 87 ? -2.173 -3.994 10.449 1.00 88.88 87 ASN A CA 1
ATOM 683 C C . ASN A 1 87 ? -1.915 -4.450 9.004 1.00 88.88 87 ASN A C 1
ATOM 685 O O . ASN A 1 87 ? -2.837 -4.863 8.308 1.00 88.88 87 ASN A O 1
ATOM 689 N N . ASN A 1 88 ? -0.656 -4.447 8.575 1.00 85.62 88 ASN A N 1
ATOM 690 C CA . ASN A 1 88 ? -0.259 -4.853 7.225 1.00 85.62 88 ASN A CA 1
ATOM 691 C C . ASN A 1 88 ? -0.610 -6.327 6.924 1.00 85.62 88 ASN A C 1
ATOM 693 O O . ASN A 1 88 ? -0.730 -6.717 5.776 1.00 85.62 88 ASN A O 1
ATOM 697 N N . GLN A 1 89 ? -0.838 -7.138 7.965 1.00 88.56 89 GLN A N 1
ATOM 698 C CA . GLN A 1 89 ? -1.333 -8.518 7.847 1.00 88.56 89 GLN A CA 1
ATOM 699 C C . GLN A 1 89 ? -2.754 -8.617 7.282 1.00 88.56 89 GLN A C 1
ATOM 701 O O . GLN A 1 89 ? -3.185 -9.687 6.880 1.00 88.56 89 GLN A O 1
ATOM 706 N N . GLN A 1 90 ? -3.512 -7.523 7.351 1.00 89.38 90 GLN A N 1
ATOM 707 C CA . GLN A 1 90 ? -4.884 -7.446 6.860 1.00 89.38 90 GLN A CA 1
ATOM 708 C C . GLN A 1 90 ? -4.944 -6.869 5.442 1.00 89.38 90 GLN A C 1
ATOM 710 O O . GLN A 1 90 ? -6.039 -6.677 4.929 1.00 89.38 90 GLN A O 1
ATOM 715 N N . SER A 1 91 ? -3.799 -6.556 4.829 1.00 87.56 91 SER A N 1
ATOM 716 C CA . SER A 1 91 ? -3.711 -6.117 3.440 1.00 87.56 91 SER A CA 1
ATOM 717 C C . SER A 1 91 ? -3.007 -7.184 2.617 1.00 87.56 91 SER A C 1
ATOM 719 O O . SER A 1 91 ? -2.004 -7.753 3.050 1.00 87.56 91 SER A O 1
ATOM 721 N N . GLU A 1 92 ? -3.531 -7.461 1.432 1.00 89.94 92 GLU A N 1
ATOM 722 C CA . GLU A 1 92 ? -2.984 -8.483 0.547 1.00 89.94 92 GLU A CA 1
ATOM 723 C C . GLU A 1 92 ? -2.448 -7.863 -0.736 1.00 89.94 92 GLU A C 1
ATOM 725 O O . GLU A 1 92 ? -3.079 -7.004 -1.353 1.00 89.94 92 GLU A O 1
ATOM 730 N N . THR A 1 93 ? -1.282 -8.338 -1.151 1.00 89.56 93 THR A N 1
ATOM 731 C CA . THR A 1 93 ? -0.653 -7.963 -2.406 1.00 89.56 93 THR A CA 1
ATOM 732 C C . THR A 1 93 ? -0.592 -9.179 -3.313 1.00 89.56 93 THR A C 1
ATOM 734 O O . THR A 1 93 ? -0.052 -10.232 -2.955 1.00 89.56 93 THR A O 1
ATOM 737 N N . TYR A 1 94 ? -1.114 -8.997 -4.513 1.00 91.12 94 TYR A N 1
ATOM 738 C CA . TYR A 1 94 ? -1.111 -9.958 -5.593 1.00 91.12 94 TYR A CA 1
ATOM 739 C C . TYR A 1 94 ? -0.117 -9.503 -6.668 1.00 91.12 94 TYR A C 1
ATOM 741 O O . TYR A 1 94 ? 0.136 -8.308 -6.839 1.00 91.12 94 TYR A O 1
ATOM 749 N N . ILE A 1 95 ? 0.499 -10.457 -7.361 1.00 91.69 95 ILE A N 1
ATOM 750 C CA . ILE A 1 95 ? 1.257 -10.204 -8.587 1.00 91.69 95 ILE A CA 1
ATOM 751 C C . ILE A 1 95 ? 0.657 -11.083 -9.676 1.00 91.69 95 ILE A C 1
ATOM 753 O O . ILE A 1 95 ? 0.725 -12.311 -9.592 1.00 91.69 95 ILE A O 1
ATOM 757 N N . ASN A 1 96 ? 0.073 -10.459 -10.701 1.00 90.50 96 ASN A N 1
ATOM 758 C CA . ASN A 1 96 ? -0.688 -11.136 -11.753 1.00 90.50 96 ASN A CA 1
ATOM 759 C C . ASN A 1 96 ? -1.760 -12.103 -11.201 1.00 90.50 96 ASN A C 1
ATOM 761 O O . ASN A 1 96 ? -1.965 -13.179 -11.773 1.00 90.50 96 ASN A O 1
ATOM 765 N N . GLY A 1 97 ? -2.397 -11.755 -10.080 1.00 88.94 97 GLY A N 1
ATOM 766 C CA . GLY A 1 97 ? -3.399 -12.585 -9.406 1.00 88.94 97 GLY A CA 1
ATOM 767 C C . GLY A 1 97 ? -2.858 -13.677 -8.476 1.00 88.94 97 GLY A C 1
ATOM 768 O O . GLY A 1 97 ? -3.645 -14.405 -7.878 1.00 88.94 97 GLY A O 1
ATOM 769 N N . VAL A 1 98 ? -1.540 -13.803 -8.303 1.00 90.94 98 VAL A N 1
ATOM 770 C CA . VAL A 1 98 ? -0.949 -14.720 -7.313 1.00 90.94 98 VAL A CA 1
ATOM 771 C C . VAL A 1 98 ? -0.677 -13.962 -6.021 1.00 90.94 98 VAL A C 1
ATOM 773 O O . VAL A 1 98 ? 0.009 -12.945 -6.048 1.00 90.94 98 VAL A O 1
ATOM 776 N N . GLN A 1 99 ? -1.182 -14.456 -4.889 1.00 91.25 99 GLN A N 1
ATOM 777 C CA . GLN A 1 99 ? -0.939 -13.845 -3.582 1.00 91.25 99 GLN A CA 1
ATOM 778 C C . GLN A 1 99 ? 0.533 -14.007 -3.181 1.00 91.25 99 GLN A C 1
ATOM 780 O O . GLN A 1 99 ? 1.046 -15.123 -3.110 1.00 91.25 99 GLN A O 1
ATOM 785 N N . MET A 1 100 ? 1.204 -12.891 -2.895 1.00 91.75 100 MET A N 1
ATOM 786 C CA . MET A 1 100 ? 2.639 -12.859 -2.572 1.00 91.75 100 MET A CA 1
ATOM 787 C C . MET A 1 100 ? 2.918 -12.537 -1.098 1.00 91.75 100 MET A C 1
ATOM 789 O O . MET A 1 100 ? 4.066 -12.308 -0.711 1.00 91.75 100 MET A O 1
ATOM 793 N N . ASN A 1 101 ? 1.880 -12.480 -0.262 1.00 91.75 101 ASN A N 1
ATOM 794 C CA . ASN A 1 101 ? 2.036 -12.303 1.178 1.00 91.75 101 ASN A CA 1
ATOM 795 C C . ASN A 1 101 ? 2.726 -13.524 1.801 1.00 91.75 101 ASN A C 1
ATOM 797 O O . ASN A 1 101 ? 2.447 -14.667 1.447 1.00 91.75 101 ASN A O 1
ATOM 801 N N . ASP A 1 102 ? 3.614 -13.269 2.761 1.00 92.06 102 ASP A N 1
ATOM 802 C CA . ASP A 1 102 ? 4.254 -14.307 3.571 1.00 92.06 102 ASP A CA 1
ATOM 803 C C . ASP A 1 102 ? 3.179 -15.107 4.332 1.00 92.06 102 ASP A C 1
ATOM 805 O O . ASP A 1 102 ? 2.339 -14.512 5.006 1.00 92.06 102 ASP A O 1
ATOM 809 N N . ALA A 1 103 ? 3.202 -16.439 4.247 1.00 88.94 103 ALA A N 1
ATOM 810 C CA . ALA A 1 103 ? 2.213 -17.301 4.896 1.00 88.94 103 ALA A CA 1
ATOM 811 C C . ALA A 1 103 ? 2.312 -17.302 6.434 1.00 88.94 103 ALA A C 1
ATOM 813 O O . ALA A 1 103 ? 1.311 -17.522 7.112 1.00 88.94 103 ALA A O 1
ATOM 814 N N . GLU A 1 104 ? 3.493 -17.044 7.002 1.00 90.94 104 GLU A N 1
ATOM 815 C CA . GLU A 1 104 ? 3.692 -16.982 8.454 1.00 90.94 104 GLU A CA 1
ATOM 816 C C . GLU A 1 104 ? 3.330 -15.604 9.006 1.00 90.94 104 GLU A C 1
ATOM 818 O O . GLU A 1 104 ? 2.674 -15.477 10.041 1.00 90.94 104 GLU A O 1
ATOM 823 N N . ARG A 1 105 ? 3.782 -14.544 8.325 1.00 87.62 105 ARG A N 1
ATOM 824 C CA . ARG A 1 105 ? 3.594 -13.165 8.801 1.00 87.62 105 ARG A CA 1
ATOM 825 C C . ARG A 1 105 ? 2.325 -12.515 8.279 1.00 87.62 105 ARG A C 1
ATOM 827 O O . ARG A 1 105 ? 1.920 -11.506 8.851 1.00 87.62 105 ARG A O 1
ATOM 834 N N . GLY A 1 106 ? 1.735 -13.028 7.205 1.00 88.56 106 GLY A N 1
ATOM 835 C CA . GLY A 1 106 ? 0.596 -12.441 6.499 1.00 88.56 106 GLY A CA 1
ATOM 836 C C . GLY A 1 106 ? 0.916 -11.133 5.774 1.00 88.56 106 GLY A C 1
ATOM 837 O O . GLY A 1 106 ? 0.000 -10.450 5.337 1.00 88.56 106 GLY A O 1
ATOM 838 N N . GLN A 1 107 ? 2.187 -10.732 5.672 1.00 89.56 107 GLN A N 1
ATOM 839 C CA . GLN A 1 107 ? 2.592 -9.427 5.134 1.00 89.56 107 GLN A CA 1
ATOM 840 C C . GLN A 1 107 ? 3.333 -9.587 3.816 1.00 89.56 107 GLN A C 1
ATOM 842 O O . GLN A 1 107 ? 4.168 -10.480 3.669 1.00 89.56 107 GLN A O 1
ATOM 847 N N . PHE A 1 108 ? 3.087 -8.674 2.882 1.00 90.19 108 PHE A N 1
ATOM 848 C CA . PHE A 1 108 ? 3.892 -8.574 1.676 1.00 90.19 108 PHE A CA 1
ATOM 849 C C . PHE A 1 108 ? 5.241 -7.908 1.969 1.00 90.19 108 PHE A C 1
ATOM 851 O O . PHE A 1 108 ? 5.313 -6.836 2.580 1.00 90.19 108 PHE A O 1
ATOM 858 N N . SER A 1 109 ? 6.323 -8.535 1.508 1.00 89.94 109 SER A N 1
ATOM 859 C CA . SER A 1 109 ? 7.665 -7.972 1.619 1.00 89.94 109 SER A CA 1
ATOM 860 C C . SER A 1 109 ? 7.973 -7.072 0.423 1.00 89.94 109 SER A C 1
ATOM 862 O O . SER A 1 109 ? 8.353 -7.546 -0.647 1.00 89.94 109 SER A O 1
ATOM 864 N N . TYR A 1 110 ? 7.871 -5.754 0.610 1.00 87.38 110 TYR A N 1
ATOM 865 C CA . TYR A 1 110 ? 8.175 -4.770 -0.439 1.00 87.38 110 TYR A CA 1
ATOM 866 C C . TYR A 1 110 ? 9.649 -4.754 -0.869 1.00 87.38 110 TYR A C 1
ATOM 868 O O . TYR A 1 110 ? 9.960 -4.239 -1.940 1.00 87.38 110 TYR A O 1
ATOM 876 N N . SER A 1 111 ? 10.561 -5.346 -0.087 1.00 88.19 111 SER A N 1
ATOM 877 C CA . SER A 1 111 ? 11.955 -5.501 -0.513 1.00 88.19 111 SER A CA 1
ATOM 878 C C . SER A 1 111 ? 12.099 -6.461 -1.696 1.00 88.19 111 SER A C 1
ATOM 880 O O . SER A 1 111 ? 13.052 -6.324 -2.452 1.00 88.19 111 SER A O 1
ATOM 882 N N . SER A 1 112 ? 11.160 -7.400 -1.883 1.00 87.75 112 SER A N 1
ATOM 883 C CA . SER A 1 112 ? 11.185 -8.366 -2.996 1.00 87.75 112 SER A CA 1
ATOM 884 C C . SER A 1 112 ? 11.017 -7.709 -4.370 1.00 87.75 112 SER A C 1
ATOM 886 O O . SER A 1 112 ? 11.566 -8.192 -5.354 1.00 87.75 112 SER A O 1
ATOM 888 N N . ILE A 1 113 ? 10.307 -6.581 -4.420 1.00 86.81 113 ILE A N 1
ATOM 889 C CA . ILE A 1 113 ? 10.091 -5.779 -5.630 1.00 86.81 113 ILE A CA 1
ATOM 890 C C . ILE A 1 113 ? 10.928 -4.492 -5.640 1.00 86.81 113 ILE A C 1
ATOM 892 O O . ILE A 1 113 ? 10.782 -3.645 -6.524 1.00 86.81 113 ILE A O 1
ATOM 896 N N . GLY A 1 114 ? 11.817 -4.331 -4.655 1.00 86.31 114 GLY A N 1
ATOM 897 C CA . GLY A 1 114 ? 12.711 -3.186 -4.551 1.00 86.31 114 GLY A CA 1
ATOM 898 C C . GLY A 1 114 ? 13.655 -3.128 -5.749 1.00 86.31 114 GLY A C 1
ATOM 899 O O . GLY A 1 114 ? 14.427 -4.051 -5.981 1.00 86.31 114 GLY A O 1
ATOM 900 N N . GLY A 1 115 ? 13.588 -2.041 -6.518 1.00 85.62 115 GLY A N 1
ATOM 901 C CA . GLY A 1 115 ? 14.381 -1.851 -7.738 1.00 85.62 115 GLY A CA 1
ATOM 902 C C . GLY A 1 115 ? 13.621 -2.131 -9.037 1.00 85.62 115 GLY A C 1
ATOM 903 O O . GLY A 1 115 ? 14.037 -1.649 -10.086 1.00 85.62 115 GLY A O 1
ATOM 904 N N . LEU A 1 116 ? 12.463 -2.800 -8.984 1.00 88.81 116 LEU A N 1
ATOM 905 C CA . LEU A 1 116 ? 11.596 -3.034 -10.145 1.00 88.81 116 LEU A CA 1
ATOM 906 C C . LEU A 1 116 ? 10.556 -1.915 -10.310 1.00 88.81 116 LEU A C 1
ATOM 908 O O . LEU A 1 116 ? 9.356 -2.171 -10.412 1.00 88.81 116 LEU A O 1
ATOM 912 N N . ASN A 1 117 ? 11.004 -0.659 -10.318 1.00 85.31 117 ASN A N 1
ATOM 913 C CA . ASN A 1 117 ? 10.092 0.490 -10.386 1.00 85.31 117 ASN A CA 1
ATOM 914 C C . ASN A 1 117 ? 9.247 0.492 -11.666 1.00 85.31 117 ASN A C 1
ATOM 916 O O . ASN A 1 117 ? 8.072 0.840 -11.606 1.00 85.31 117 ASN A O 1
ATOM 920 N N . ASP A 1 118 ? 9.831 0.082 -12.795 1.00 87.00 118 ASP A N 1
ATOM 921 C CA . ASP A 1 118 ? 9.143 0.091 -14.088 1.00 87.00 118 ASP A CA 1
ATOM 922 C C . ASP A 1 118 ? 8.117 -1.046 -14.194 1.00 87.00 118 ASP A C 1
ATOM 924 O O . ASP A 1 118 ? 6.940 -0.819 -14.457 1.00 87.00 118 ASP A O 1
ATOM 928 N N . ALA A 1 119 ? 8.526 -2.270 -13.845 1.00 85.88 119 ALA A N 1
ATOM 929 C CA . ALA A 1 119 ? 7.648 -3.437 -13.895 1.00 85.88 119 ALA A CA 1
ATOM 930 C C . ALA A 1 119 ? 6.506 -3.390 -12.865 1.00 85.88 119 ALA A C 1
ATOM 932 O O . ALA A 1 119 ? 5.459 -3.980 -13.094 1.00 85.88 119 ALA A O 1
ATOM 933 N N . THR A 1 120 ? 6.683 -2.700 -11.732 1.00 85.69 120 THR A N 1
ATOM 934 C CA . THR A 1 120 ? 5.658 -2.623 -10.673 1.00 85.69 120 THR A CA 1
ATOM 935 C C . THR A 1 120 ? 4.851 -1.333 -10.687 1.00 85.69 120 THR A C 1
ATOM 937 O O . THR A 1 120 ? 4.149 -1.036 -9.717 1.00 85.69 120 THR A O 1
ATOM 940 N N . ARG A 1 121 ? 4.943 -0.530 -11.751 1.00 83.19 121 ARG A N 1
ATOM 941 C CA . ARG A 1 121 ? 4.183 0.721 -11.832 1.00 83.19 121 ARG A CA 1
ATOM 942 C C . ARG A 1 121 ? 2.689 0.485 -12.052 1.00 83.19 121 ARG A C 1
ATOM 944 O O . ARG A 1 121 ? 1.885 1.271 -11.563 1.00 83.19 121 ARG A O 1
ATOM 951 N N . ASN A 1 122 ? 2.332 -0.577 -12.777 1.00 85.38 122 ASN A N 1
ATOM 952 C CA . ASN A 1 122 ? 0.945 -0.891 -13.085 1.00 85.38 122 ASN A CA 1
ATOM 953 C C . ASN A 1 122 ? 0.330 -1.677 -11.923 1.00 85.38 122 ASN A C 1
ATOM 955 O O . ASN A 1 122 ? 0.727 -2.813 -11.650 1.00 85.38 122 ASN A O 1
ATOM 959 N N . ARG A 1 123 ? -0.588 -1.041 -11.194 1.00 83.38 123 ARG A N 1
ATOM 960 C CA . ARG A 1 123 ? -1.237 -1.630 -10.022 1.00 83.38 123 ARG A CA 1
ATOM 961 C C . ARG A 1 123 ? -2.715 -1.323 -10.031 1.00 83.38 123 ARG A C 1
ATOM 963 O O . ARG A 1 123 ? -3.115 -0.184 -10.258 1.00 83.38 123 ARG A O 1
ATOM 970 N N . GLU A 1 124 ? -3.493 -2.325 -9.677 1.00 81.44 124 GLU A N 1
ATOM 971 C CA . GLU A 1 124 ? -4.920 -2.203 -9.470 1.00 81.44 124 GLU A CA 1
ATOM 972 C C . GLU A 1 124 ? -5.222 -2.376 -7.982 1.00 81.44 124 GLU A C 1
ATOM 974 O O . GLU A 1 124 ? -4.924 -3.406 -7.378 1.00 81.44 124 GLU A O 1
ATOM 979 N N . GLY A 1 125 ? -5.778 -1.337 -7.365 1.00 79.75 125 GLY A N 1
ATOM 980 C CA . GLY A 1 125 ? -6.233 -1.386 -5.982 1.00 79.75 125 GLY A CA 1
ATOM 981 C C . GLY A 1 125 ? -7.706 -1.761 -5.926 1.00 79.75 125 GLY A C 1
ATOM 982 O O . GLY A 1 125 ? -8.520 -1.165 -6.627 1.00 79.75 125 GLY A O 1
ATOM 983 N N . SER A 1 126 ? -8.055 -2.701 -5.054 1.00 80.62 126 SER A N 1
ATOM 984 C CA . SER A 1 126 ? -9.440 -3.031 -4.744 1.00 80.62 126 SER A CA 1
ATOM 985 C C . SER A 1 126 ? -9.768 -2.638 -3.300 1.00 80.62 126 SER A C 1
ATOM 987 O O . SER A 1 126 ? -9.002 -2.959 -2.378 1.00 80.62 126 SER A O 1
ATOM 989 N N . PRO A 1 127 ? -10.894 -1.935 -3.079 1.00 74.69 127 PRO A N 1
ATOM 990 C CA . PRO A 1 127 ? -11.325 -1.551 -1.747 1.00 74.69 127 PRO A CA 1
ATOM 991 C C . PRO A 1 127 ? -11.751 -2.772 -0.917 1.00 74.69 127 PRO A C 1
ATOM 993 O O . PRO A 1 127 ? -11.831 -3.910 -1.382 1.00 74.69 127 PRO A O 1
ATOM 996 N N . PHE A 1 128 ? -12.009 -2.510 0.359 1.00 78.50 128 PHE A N 1
ATOM 997 C CA . PHE A 1 128 ? -12.295 -3.499 1.396 1.00 78.50 128 PHE A CA 1
ATOM 998 C C . PHE A 1 128 ? -13.383 -4.505 0.996 1.00 78.50 128 PHE A C 1
ATOM 1000 O O . PHE A 1 128 ? -14.476 -4.100 0.602 1.00 78.50 128 PHE A O 1
ATOM 1007 N N . LEU A 1 129 ? -13.102 -5.804 1.171 1.00 80.75 129 LEU A N 1
ATOM 1008 C CA . LEU A 1 129 ? -14.066 -6.907 1.005 1.00 80.75 129 LEU A CA 1
ATOM 1009 C C . LEU A 1 129 ? -14.811 -6.915 -0.344 1.00 80.75 129 LEU A C 1
ATOM 1011 O O . LEU A 1 129 ? -15.940 -7.398 -0.437 1.00 80.75 129 LEU A O 1
ATOM 1015 N N . ASN A 1 130 ? -14.201 -6.354 -1.386 1.00 81.19 130 ASN A N 1
ATOM 1016 C CA . ASN A 1 130 ? -14.747 -6.365 -2.732 1.00 81.19 130 ASN A CA 1
ATOM 1017 C C . ASN A 1 130 ? -14.233 -7.584 -3.517 1.00 81.19 130 ASN A C 1
ATOM 1019 O O . ASN A 1 130 ? -13.127 -8.070 -3.275 1.00 81.19 130 ASN A O 1
ATOM 1023 N N . MET A 1 131 ? -15.041 -8.089 -4.447 1.00 80.00 131 MET A N 1
ATOM 1024 C CA . MET A 1 131 ? -14.642 -9.169 -5.345 1.00 80.00 131 MET A CA 1
ATOM 1025 C C . MET A 1 131 ? -14.098 -8.560 -6.634 1.00 80.00 131 MET A C 1
ATOM 1027 O O . MET A 1 131 ? -14.834 -7.884 -7.347 1.00 80.00 131 MET A O 1
ATOM 1031 N N . ASN A 1 132 ? -12.828 -8.817 -6.932 1.00 77.62 132 ASN A N 1
ATOM 1032 C CA . ASN A 1 132 ? -12.166 -8.340 -8.138 1.00 77.62 132 ASN A CA 1
ATOM 1033 C C . ASN A 1 132 ? -11.643 -9.513 -8.991 1.00 77.62 132 ASN A C 1
ATOM 1035 O O . ASN A 1 132 ? -11.715 -10.678 -8.598 1.00 77.62 132 ASN A O 1
ATOM 1039 N N . ASN A 1 133 ? -11.095 -9.209 -10.165 1.00 80.56 133 ASN A N 1
ATOM 1040 C CA . ASN A 1 133 ? -10.601 -10.174 -11.142 1.00 80.56 133 ASN A CA 1
ATOM 1041 C C . ASN A 1 133 ? -9.436 -11.035 -10.613 1.00 80.56 133 ASN A C 1
ATOM 1043 O O . ASN A 1 133 ? -9.225 -12.151 -11.081 1.00 80.56 133 ASN A O 1
ATOM 1047 N N . PHE A 1 134 ? -8.701 -10.530 -9.618 1.00 82.12 134 PHE A N 1
ATOM 1048 C CA . PHE A 1 134 ? -7.629 -11.249 -8.926 1.00 82.12 134 PHE A CA 1
ATOM 1049 C C . PHE A 1 134 ? -8.084 -11.976 -7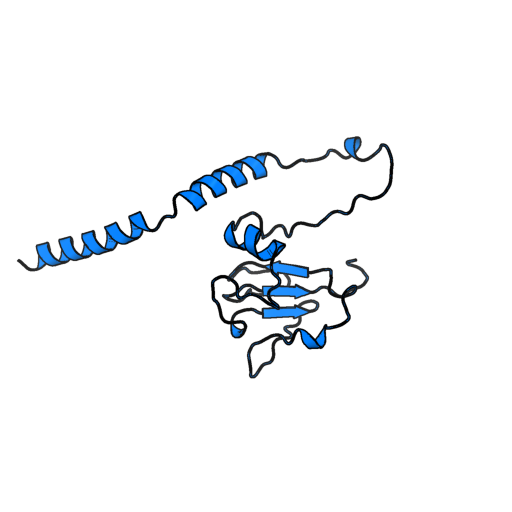.647 1.00 82.12 134 PHE A C 1
ATOM 1051 O O . PHE A 1 134 ? -7.275 -12.661 -7.027 1.00 82.12 134 PHE A O 1
ATOM 1058 N N . GLY A 1 135 ? -9.358 -11.863 -7.250 1.00 80.94 135 GLY A N 1
ATOM 1059 C CA . GLY A 1 135 ? -9.915 -12.567 -6.094 1.00 80.94 135 GLY A CA 1
ATOM 1060 C C . GLY A 1 135 ? -10.672 -11.674 -5.114 1.00 80.94 135 GLY A C 1
ATOM 1061 O O . GLY A 1 135 ? -11.199 -10.619 -5.468 1.00 80.94 135 GLY A O 1
ATOM 1062 N N . PHE A 1 136 ? -10.770 -12.135 -3.867 1.00 83.69 136 PHE A N 1
ATOM 1063 C CA . PHE A 1 136 ? -11.472 -11.428 -2.799 1.00 83.69 136 PHE A CA 1
ATOM 1064 C C . PHE A 1 136 ? -10.515 -10.498 -2.050 1.00 83.69 136 PHE A C 1
ATOM 1066 O O . PHE A 1 136 ? -9.437 -10.920 -1.642 1.00 83.69 136 PHE A O 1
ATOM 1073 N N . SER A 1 137 ? -10.910 -9.242 -1.850 1.00 84.25 137 SER A N 1
ATOM 1074 C CA . SER A 1 137 ? -10.083 -8.272 -1.135 1.00 84.25 137 SER A CA 1
ATOM 1075 C C . SER A 1 137 ? -10.094 -8.472 0.375 1.00 84.25 137 SER A C 1
ATOM 1077 O O . SER A 1 137 ? -11.133 -8.722 0.988 1.00 84.25 137 SER A O 1
ATOM 1079 N N . ALA A 1 138 ? -8.944 -8.239 0.997 1.00 85.88 138 ALA A N 1
ATOM 1080 C CA . ALA A 1 138 ? -8.777 -8.288 2.435 1.00 85.88 138 ALA A CA 1
ATOM 1081 C C . ALA A 1 138 ? -9.391 -7.069 3.142 1.00 85.88 138 ALA A C 1
ATOM 1083 O O . ALA A 1 138 ? -9.747 -6.051 2.536 1.00 85.88 138 ALA A O 1
ATOM 1084 N N . LEU A 1 139 ? -9.492 -7.160 4.470 1.00 87.25 139 LEU A N 1
ATOM 1085 C CA . LEU A 1 139 ? -10.103 -6.130 5.316 1.00 87.25 139 LEU A CA 1
ATOM 1086 C C . LEU A 1 139 ? -9.335 -4.796 5.309 1.00 87.25 139 LEU A C 1
ATOM 1088 O O . LEU A 1 139 ? -9.913 -3.761 5.610 1.00 87.25 139 LEU A O 1
ATOM 1092 N N . GLY A 1 140 ? -8.041 -4.819 4.995 1.00 82.44 140 GLY A N 1
ATOM 1093 C CA . GLY A 1 140 ? -7.165 -3.657 4.834 1.00 82.44 140 GLY A CA 1
ATOM 1094 C C . GLY A 1 140 ? -7.015 -3.192 3.384 1.00 82.44 140 GLY A C 1
ATOM 1095 O O . GLY A 1 140 ? -6.224 -2.286 3.131 1.00 82.44 140 GLY A O 1
ATOM 1096 N N . GLY A 1 141 ? -7.771 -3.790 2.457 1.00 84.31 141 GLY A N 1
ATOM 1097 C CA . GLY A 1 141 ? -7.658 -3.580 1.017 1.00 84.31 141 GLY A CA 1
ATOM 1098 C C . GLY A 1 141 ? -6.632 -4.511 0.376 1.00 84.31 141 GLY A C 1
ATOM 1099 O O . GLY A 1 141 ? -5.688 -4.972 1.032 1.00 84.31 141 GLY A O 1
ATOM 1100 N N . SER A 1 142 ? -6.818 -4.763 -0.916 1.00 85.94 142 SER A N 1
ATOM 1101 C CA . SER A 1 142 ? -5.916 -5.605 -1.698 1.00 85.94 142 SER A CA 1
ATOM 1102 C C . SER A 1 142 ? -5.412 -4.872 -2.928 1.00 85.94 142 SER A C 1
ATOM 1104 O O . SER A 1 142 ? -6.117 -4.050 -3.509 1.00 85.94 142 SER A O 1
ATOM 1106 N N . THR A 1 143 ? -4.173 -5.144 -3.316 1.00 85.94 143 THR A N 1
ATOM 1107 C CA . THR A 1 143 ? -3.551 -4.557 -4.509 1.00 85.94 143 THR A CA 1
ATOM 1108 C C . THR A 1 143 ? -3.018 -5.667 -5.392 1.00 85.94 143 THR A C 1
ATOM 1110 O O . THR A 1 143 ? -2.282 -6.513 -4.901 1.00 85.94 143 THR A O 1
ATOM 1113 N N . ASP A 1 144 ? -3.330 -5.646 -6.681 1.00 88.25 144 ASP A N 1
ATOM 1114 C CA . ASP A 1 144 ? -2.688 -6.502 -7.677 1.00 88.25 144 ASP A CA 1
ATOM 1115 C C . ASP A 1 144 ? -1.686 -5.693 -8.494 1.00 88.25 144 ASP A C 1
ATOM 1117 O O . ASP A 1 144 ? -1.981 -4.595 -8.962 1.00 88.25 144 ASP A O 1
ATOM 1121 N N . ILE A 1 145 ? -0.473 -6.217 -8.630 1.00 89.44 145 ILE A N 1
ATOM 1122 C CA . ILE A 1 145 ? 0.585 -5.635 -9.450 1.00 89.44 145 ILE A CA 1
ATOM 1123 C C . ILE A 1 145 ? 0.652 -6.440 -10.737 1.00 89.44 145 ILE A C 1
ATOM 1125 O O . ILE A 1 145 ? 1.005 -7.623 -10.728 1.00 89.44 145 ILE A O 1
ATOM 1129 N N . ASN A 1 146 ? 0.364 -5.784 -11.855 1.00 89.19 146 ASN A N 1
ATOM 1130 C CA . ASN A 1 146 ? 0.465 -6.426 -13.148 1.00 89.19 146 ASN A CA 1
ATOM 1131 C C . ASN A 1 146 ? 1.861 -6.210 -13.731 1.00 89.19 146 ASN A C 1
ATOM 1133 O O . ASN A 1 146 ? 2.256 -5.083 -14.021 1.00 89.19 146 ASN A O 1
ATOM 1137 N N . VAL A 1 147 ? 2.601 -7.303 -13.911 1.00 90.31 147 VAL A N 1
ATOM 1138 C CA . VAL A 1 147 ? 3.956 -7.282 -14.489 1.00 90.31 147 VAL A CA 1
ATOM 1139 C C . VAL A 1 147 ? 3.980 -7.814 -15.926 1.00 90.31 147 VAL A C 1
ATOM 1141 O O . VAL A 1 147 ? 5.051 -8.068 -16.479 1.00 90.31 147 VAL A O 1
ATOM 1144 N N . ARG A 1 148 ? 2.815 -8.053 -16.545 1.00 87.94 148 ARG A N 1
ATOM 1145 C CA . ARG A 1 148 ? 2.741 -8.550 -17.925 1.00 87.94 148 ARG A CA 1
ATOM 1146 C C . ARG A 1 148 ? 3.058 -7.414 -18.892 1.00 87.94 148 ARG A C 1
ATOM 1148 O O . ARG A 1 148 ? 2.393 -6.385 -18.885 1.00 87.94 148 ARG A O 1
ATOM 1155 N N . ALA A 1 149 ? 4.003 -7.653 -19.801 1.00 82.44 149 ALA A N 1
ATOM 1156 C CA . ALA A 1 149 ? 4.414 -6.675 -20.812 1.00 82.44 149 ALA A CA 1
ATOM 1157 C C . ALA A 1 149 ? 3.267 -6.214 -21.732 1.00 82.44 149 ALA A C 1
ATOM 1159 O O . ALA A 1 149 ? 3.316 -5.121 -22.274 1.00 82.44 149 ALA A O 1
ATOM 1160 N N . SER A 1 150 ? 2.225 -7.035 -21.901 1.00 84.44 150 SER A N 1
ATOM 1161 C CA . SER A 1 150 ? 1.055 -6.705 -22.723 1.00 84.44 150 SER A CA 1
ATOM 1162 C C . SER A 1 150 ? 0.097 -5.696 -22.080 1.00 84.44 150 SER A C 1
ATOM 1164 O O . SER A 1 150 ? -0.881 -5.326 -22.715 1.00 84.44 150 SER A O 1
ATOM 1166 N N . GLN A 1 151 ? 0.293 -5.349 -20.805 1.00 71.81 151 GLN A N 1
ATOM 1167 C CA . GLN A 1 151 ? -0.572 -4.436 -20.051 1.00 71.81 151 GLN A CA 1
ATOM 1168 C C . GLN A 1 151 ? 0.159 -3.152 -19.633 1.00 71.81 151 GLN A C 1
ATOM 1170 O O . GLN A 1 151 ? -0.196 -2.544 -18.623 1.00 71.81 151 GLN A O 1
ATOM 1175 N N . TYR A 1 152 ? 1.202 -2.776 -20.375 1.00 61.34 152 TYR A N 1
ATOM 1176 C CA . TYR A 1 152 ? 1.961 -1.546 -20.163 1.00 61.34 152 TYR A CA 1
ATOM 1177 C C . TYR A 1 152 ? 1.525 -0.437 -21.118 1.00 61.34 152 TYR A C 1
ATOM 1179 O O . TYR A 1 152 ? 1.284 -0.763 -22.302 1.00 61.34 152 TYR A O 1
#

Sequence (152 aa):
MNKRLALMASACCFSTYLLAQQKDTVAIAESIAKMENADFTFTESQLDEDDDNGRTVNSVLGVNNDLYLSNVGYLFSPMRFRYRAYNNQQSETYINGVQMNDAERGQFSYSSIGGLNDATRNREGSPFLNMNNFGFSALGGSTDINVRASQY